Protein AF-A0A8J1U4Z1-F1 (afdb_monomer)

Sequence (101 aa):
MECRTIGAMGLGLWLYLVLGGVVFHFLEQQNESETRQITKATRFEFLKNFSCVSVEQFEFLIKTVIKAYDQGIIATNNTDSASNWDVAASIFFSATVVTTI

Radius of gyration: 22.6 Å; Cα contacts (8 Å, |Δi|>4): 18; chains: 1; bounding box: 35×39×64 Å

Secondary structure (DSSP, 8-state):
-HHHHHHHHHHHHHHHHHHHHHHHHHHHHHHHHHHHHHHHHHHHHHHHH-TTS-HHHHHHHHHHHHHHHHTT--TT-SS-PPPTTSHHHHHHHHHHHHHT-

Structure (mmCIF, N/CA/C/O backbone):
data_AF-A0A8J1U4Z1-F1
#
_entry.id   AF-A0A8J1U4Z1-F1
#
loop_
_atom_site.group_PDB
_atom_site.id
_atom_site.type_symbol
_atom_site.label_atom_id
_atom_site.label_alt_id
_atom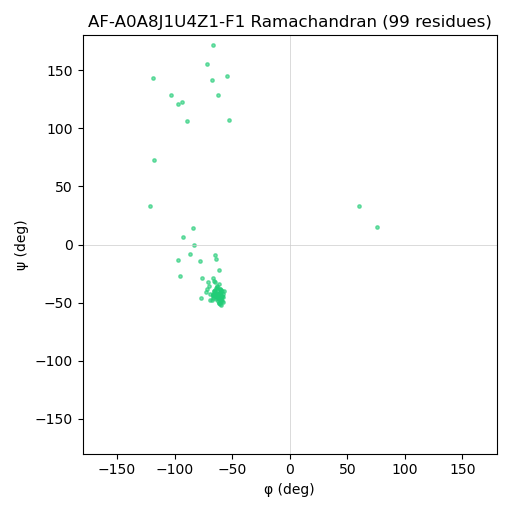_site.label_comp_id
_atom_site.label_asym_id
_atom_site.label_entity_id
_atom_site.label_seq_id
_atom_site.pdbx_PDB_ins_code
_atom_site.Cartn_x
_atom_site.Cartn_y
_atom_site.Cartn_z
_atom_site.occupancy
_atom_site.B_iso_or_equiv
_atom_site.auth_seq_id
_atom_site.auth_comp_id
_atom_site.auth_asym_id
_atom_site.auth_atom_id
_atom_site.pdbx_PDB_model_num
ATOM 1 N N . MET A 1 1 ? 11.100 4.810 -42.368 1.00 60.06 1 MET A N 1
ATOM 2 C CA . MET A 1 1 ? 11.902 3.874 -41.542 1.00 60.06 1 MET A CA 1
ATOM 3 C C . MET A 1 1 ? 11.568 3.994 -40.055 1.00 60.06 1 MET A C 1
ATOM 5 O O . MET A 1 1 ? 11.584 2.979 -39.376 1.00 60.06 1 MET A O 1
ATOM 9 N N . GLU A 1 2 ? 11.140 5.166 -39.582 1.00 76.44 2 GLU A N 1
ATOM 10 C CA . GLU A 1 2 ? 10.844 5.442 -38.164 1.00 76.44 2 GLU A CA 1
ATOM 11 C C . GLU A 1 2 ? 9.582 4.752 -37.610 1.00 76.44 2 GLU A C 1
ATOM 13 O O . GLU A 1 2 ? 9.557 4.319 -36.466 1.00 76.44 2 GLU A O 1
ATOM 18 N N . CYS A 1 3 ? 8.545 4.537 -38.429 1.00 78.12 3 CYS A N 1
ATOM 19 C CA . CYS A 1 3 ? 7.338 3.829 -37.977 1.00 78.12 3 CYS A CA 1
ATOM 20 C C . CYS A 1 3 ? 7.612 2.348 -37.627 1.00 78.12 3 CYS A C 1
ATOM 22 O O . CYS A 1 3 ? 7.022 1.797 -36.700 1.00 78.12 3 CYS A O 1
ATOM 24 N N . ARG A 1 4 ? 8.571 1.710 -38.319 1.00 88.19 4 ARG A N 1
ATOM 25 C CA . ARG A 1 4 ? 8.965 0.316 -38.049 1.00 88.19 4 ARG A CA 1
ATOM 26 C C . ARG A 1 4 ? 9.735 0.186 -36.734 1.00 88.19 4 ARG A C 1
ATOM 28 O O . ARG A 1 4 ? 9.520 -0.781 -36.011 1.00 88.19 4 ARG A O 1
ATOM 35 N N . THR A 1 5 ? 10.605 1.145 -36.414 1.00 91.56 5 THR A N 1
ATOM 36 C CA . THR A 1 5 ? 11.359 1.156 -35.152 1.00 91.56 5 THR A CA 1
ATOM 37 C C . THR A 1 5 ? 10.467 1.505 -33.965 1.00 91.56 5 THR A C 1
ATOM 39 O O . THR A 1 5 ? 10.552 0.829 -32.944 1.00 91.56 5 THR A O 1
ATOM 42 N N . ILE A 1 6 ? 9.549 2.467 -34.110 1.00 92.62 6 ILE A N 1
ATOM 43 C CA . ILE A 1 6 ? 8.557 2.798 -33.072 1.00 92.62 6 ILE A CA 1
ATOM 44 C C . ILE A 1 6 ? 7.644 1.597 -32.791 1.00 92.62 6 ILE A C 1
ATOM 46 O O . ILE A 1 6 ? 7.432 1.249 -31.632 1.00 92.62 6 ILE A O 1
ATOM 50 N N . GLY A 1 7 ? 7.158 0.914 -33.834 1.00 92.62 7 GLY A N 1
ATOM 51 C CA . GLY A 1 7 ? 6.351 -0.298 -33.669 1.00 92.62 7 GLY A CA 1
ATOM 52 C C . GLY A 1 7 ? 7.101 -1.418 -32.941 1.00 92.62 7 GLY A C 1
ATOM 53 O O . GLY A 1 7 ? 6.546 -2.054 -32.048 1.00 92.62 7 GLY A O 1
ATOM 54 N N . ALA A 1 8 ? 8.382 -1.620 -33.264 1.00 94.88 8 ALA A N 1
ATOM 55 C CA . ALA A 1 8 ? 9.223 -2.604 -32.586 1.00 94.88 8 ALA A CA 1
ATOM 56 C C . ALA A 1 8 ? 9.474 -2.250 -31.108 1.00 94.88 8 ALA A C 1
ATOM 58 O O . ALA A 1 8 ? 9.366 -3.125 -30.250 1.00 94.88 8 ALA A O 1
ATOM 59 N N . MET A 1 9 ? 9.752 -0.979 -30.794 1.00 95.62 9 MET A N 1
ATOM 60 C CA . MET A 1 9 ? 9.902 -0.505 -29.411 1.00 95.62 9 MET A CA 1
ATOM 61 C C . MET A 1 9 ? 8.604 -0.667 -28.614 1.00 95.62 9 MET A C 1
ATOM 63 O O . MET A 1 9 ? 8.639 -1.147 -27.484 1.00 95.62 9 MET A O 1
ATOM 67 N N . GLY A 1 10 ? 7.459 -0.333 -29.215 1.00 96.50 10 GLY A N 1
ATOM 68 C CA . GLY A 1 10 ? 6.148 -0.509 -28.592 1.00 96.50 10 GLY A CA 1
ATOM 69 C C . GLY A 1 10 ? 5.845 -1.973 -28.266 1.00 96.50 10 GLY A C 1
ATOM 70 O O . GLY A 1 10 ? 5.430 -2.280 -27.150 1.00 96.50 10 GLY A O 1
ATOM 71 N N . LEU A 1 11 ? 6.116 -2.891 -29.200 1.00 97.31 11 LEU A N 1
ATOM 72 C CA . LEU A 1 11 ? 5.947 -4.327 -28.964 1.00 97.31 11 LEU A CA 1
ATOM 73 C C . LEU A 1 11 ? 6.896 -4.843 -27.873 1.00 97.31 11 LEU A C 1
ATOM 75 O O . LEU A 1 11 ? 6.479 -5.620 -27.018 1.00 97.31 11 LEU A O 1
ATOM 79 N N . GLY A 1 12 ? 8.154 -4.395 -27.878 1.00 98.00 12 GLY A N 1
ATOM 80 C CA . GLY A 1 12 ? 9.132 -4.746 -26.848 1.00 98.00 12 GLY A CA 1
ATOM 81 C C . GLY A 1 12 ? 8.701 -4.293 -25.452 1.00 98.00 12 GLY A C 1
ATOM 82 O O . GLY A 1 12 ? 8.746 -5.087 -24.515 1.00 98.00 12 GLY A O 1
ATOM 83 N N . LEU A 1 13 ? 8.211 -3.056 -25.321 1.00 98.00 13 LEU A N 1
ATOM 84 C CA . LEU A 1 13 ? 7.663 -2.538 -24.065 1.00 98.00 13 LEU A CA 1
ATOM 85 C C . LEU A 1 13 ? 6.446 -3.346 -23.610 1.00 98.00 13 LEU A C 1
ATOM 87 O O . LEU A 1 13 ? 6.347 -3.701 -22.439 1.00 98.00 13 LEU A O 1
ATOM 91 N N . TRP A 1 14 ? 5.536 -3.670 -24.528 1.00 98.44 14 TRP A N 1
ATOM 92 C CA . TRP A 1 14 ? 4.362 -4.474 -24.202 1.00 98.44 14 TRP A CA 1
ATOM 93 C C . TRP A 1 14 ? 4.754 -5.861 -23.677 1.00 98.44 14 TRP A C 1
ATOM 95 O O . TRP A 1 14 ? 4.276 -6.275 -22.624 1.00 98.44 14 TRP A O 1
ATOM 105 N N . LEU A 1 15 ? 5.681 -6.546 -24.354 1.00 98.50 15 LEU A N 1
ATOM 106 C CA . LEU A 1 15 ? 6.201 -7.840 -23.903 1.00 98.50 15 LEU A CA 1
ATOM 107 C C . LEU A 1 15 ? 6.878 -7.736 -22.534 1.00 98.50 15 LEU A C 1
ATOM 109 O O . LEU A 1 15 ? 6.654 -8.588 -21.678 1.00 98.50 15 LEU A O 1
ATOM 113 N N . TYR A 1 16 ? 7.666 -6.683 -22.311 1.00 98.12 16 TYR A N 1
ATOM 114 C CA . TYR A 1 16 ? 8.302 -6.424 -21.022 1.00 98.12 16 TYR A CA 1
ATOM 115 C C . TYR A 1 16 ? 7.270 -6.257 -19.897 1.00 98.12 16 TYR A C 1
ATOM 117 O O . TYR A 1 16 ? 7.412 -6.875 -18.844 1.00 98.12 16 TYR A O 1
ATOM 125 N N . LEU A 1 17 ? 6.198 -5.491 -20.129 1.00 98.44 17 LEU A N 1
ATOM 126 C CA . LEU A 1 17 ? 5.119 -5.307 -19.154 1.00 98.44 17 LEU A CA 1
ATOM 127 C C . LEU A 1 17 ? 4.366 -6.612 -18.870 1.00 98.44 17 LEU A C 1
ATOM 129 O O . LEU A 1 17 ? 4.070 -6.898 -17.712 1.00 98.44 17 LEU A O 1
ATOM 133 N N . VAL A 1 18 ? 4.088 -7.424 -19.895 1.00 98.62 18 VAL A N 1
ATOM 134 C CA . VAL A 1 18 ? 3.432 -8.731 -19.719 1.00 98.62 18 VAL A CA 1
ATOM 135 C C . VAL A 1 18 ? 4.311 -9.673 -18.899 1.00 98.62 18 VAL A C 1
ATOM 137 O O . VAL A 1 18 ? 3.828 -10.276 -17.943 1.00 98.62 18 VAL A O 1
ATOM 140 N N . LEU A 1 19 ? 5.603 -9.772 -19.224 1.00 98.56 19 LEU A N 1
ATOM 141 C CA . LEU A 1 19 ? 6.546 -10.602 -18.472 1.00 98.56 19 LEU A CA 1
ATOM 142 C C . LEU A 1 19 ? 6.678 -10.129 -17.022 1.00 98.56 19 LEU A C 1
ATOM 144 O O . LEU A 1 19 ? 6.599 -10.949 -16.111 1.00 98.56 19 LEU A O 1
ATOM 148 N N . GLY A 1 20 ? 6.809 -8.819 -16.802 1.00 98.44 20 GLY A N 1
ATOM 149 C CA . GLY A 1 20 ? 6.821 -8.235 -15.462 1.00 98.44 20 GLY A CA 1
ATOM 150 C C . GLY A 1 20 ? 5.550 -8.566 -14.680 1.00 98.44 20 GLY A C 1
ATOM 151 O O . GLY A 1 20 ? 5.632 -9.014 -13.541 1.00 98.44 20 GLY A O 1
ATOM 152 N N . GLY A 1 21 ? 4.378 -8.436 -15.309 1.00 98.25 21 GLY A N 1
ATOM 153 C CA . GLY A 1 21 ? 3.092 -8.783 -14.702 1.00 98.25 21 GLY A CA 1
ATOM 154 C C . GLY A 1 21 ? 2.986 -10.258 -14.311 1.00 98.25 21 GLY A C 1
ATOM 155 O O . GLY A 1 21 ? 2.519 -10.565 -13.218 1.00 98.25 21 GLY A O 1
ATOM 156 N N . VAL A 1 22 ? 3.471 -11.173 -15.156 1.00 98.44 22 VAL A N 1
ATOM 157 C CA . VAL A 1 22 ? 3.511 -12.611 -14.838 1.00 98.44 22 VAL A CA 1
ATOM 158 C C . VAL A 1 22 ? 4.443 -12.887 -13.658 1.00 98.44 22 VAL A C 1
ATOM 160 O O . VAL A 1 22 ? 4.067 -13.621 -12.748 1.00 98.44 22 VAL A O 1
ATOM 163 N N . VAL A 1 23 ? 5.633 -12.282 -13.634 1.00 98.50 23 VAL A N 1
ATOM 164 C CA . VAL A 1 23 ? 6.583 -12.442 -12.522 1.00 98.50 23 VAL A CA 1
ATOM 165 C C . VAL A 1 23 ? 5.978 -11.935 -11.214 1.00 98.50 23 VAL A C 1
ATOM 167 O O . VAL A 1 23 ? 5.959 -12.675 -10.234 1.00 98.50 23 VAL A O 1
ATOM 170 N N . PHE A 1 24 ? 5.424 -10.720 -11.197 1.00 98.25 24 PHE A N 1
ATOM 171 C CA . PHE A 1 24 ? 4.780 -10.178 -9.998 1.00 98.25 24 PHE A CA 1
ATOM 172 C C . PHE A 1 24 ? 3.567 -10.994 -9.565 1.00 98.25 24 PHE A C 1
ATOM 174 O O . PHE A 1 24 ? 3.369 -11.177 -8.371 1.00 98.25 24 PHE A O 1
ATOM 181 N N . HIS A 1 25 ? 2.789 -11.542 -10.498 1.00 97.44 25 HIS A N 1
ATOM 182 C CA . HIS A 1 25 ? 1.684 -12.431 -10.156 1.00 97.44 25 HIS A CA 1
ATOM 183 C C . HIS A 1 25 ? 2.167 -13.653 -9.367 1.00 97.44 25 HIS A C 1
ATOM 185 O O . HIS A 1 25 ? 1.627 -13.939 -8.303 1.00 97.44 25 HIS A O 1
ATOM 191 N N . PHE A 1 26 ? 3.216 -14.333 -9.834 1.00 97.19 26 PHE A N 1
ATOM 192 C CA . PHE A 1 26 ? 3.765 -15.486 -9.117 1.00 97.19 26 PHE A CA 1
ATOM 193 C C . PHE A 1 26 ? 4.372 -15.126 -7.757 1.00 97.19 26 PHE A C 1
ATOM 195 O O . PHE A 1 26 ? 4.323 -15.948 -6.844 1.00 97.19 26 PHE A O 1
ATOM 202 N N . LEU A 1 27 ? 4.938 -13.924 -7.617 1.00 97.38 27 LEU A N 1
ATOM 203 C CA . LEU A 1 27 ? 5.527 -13.466 -6.358 1.00 97.38 27 LEU A CA 1
ATOM 204 C C . LEU A 1 27 ? 4.463 -13.029 -5.340 1.00 97.38 27 LEU A C 1
ATOM 206 O O . LEU A 1 27 ? 4.521 -13.431 -4.181 1.00 97.38 27 LEU A O 1
ATOM 210 N N . GLU A 1 28 ? 3.477 -12.242 -5.766 1.00 98.19 28 GLU A N 1
ATOM 211 C CA . GLU A 1 28 ? 2.558 -11.546 -4.858 1.00 98.19 28 GLU A CA 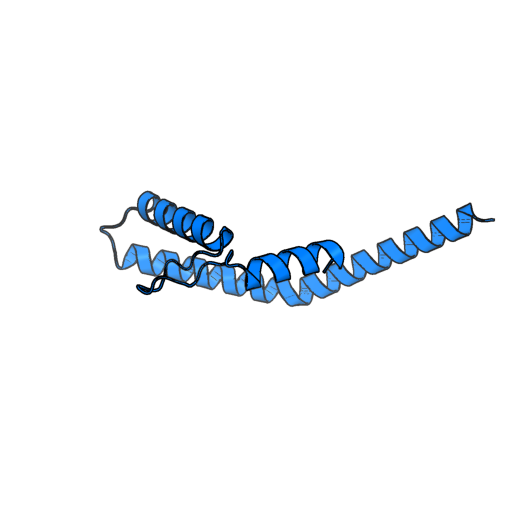1
ATOM 212 C C . GLU A 1 28 ? 1.247 -12.301 -4.607 1.00 98.19 28 GLU A C 1
ATOM 214 O O . GLU A 1 28 ? 0.662 -12.168 -3.532 1.00 98.19 28 GLU A O 1
ATOM 219 N N . GLN A 1 29 ? 0.778 -13.141 -5.541 1.00 97.56 29 GLN A N 1
ATOM 220 C CA . GLN A 1 29 ? -0.530 -13.803 -5.412 1.00 97.56 29 GLN A CA 1
ATOM 221 C C . GLN A 1 29 ? -0.621 -14.695 -4.165 1.00 97.56 29 GLN A C 1
ATOM 223 O O . GLN A 1 29 ? -1.666 -14.751 -3.509 1.00 97.56 29 GLN A O 1
ATOM 228 N N . GLN A 1 30 ? 0.460 -15.401 -3.824 1.00 95.69 30 GLN A N 1
ATOM 229 C CA . GLN A 1 30 ? 0.475 -16.274 -2.650 1.00 95.69 30 GLN A CA 1
ATOM 230 C C . GLN A 1 30 ? 0.355 -15.462 -1.353 1.00 95.69 30 GLN A C 1
ATOM 232 O O . GLN A 1 30 ? -0.463 -15.795 -0.493 1.00 95.69 30 GLN A O 1
ATOM 237 N N . ASN A 1 31 ? 1.120 -14.373 -1.246 1.00 96.56 31 ASN A N 1
ATOM 238 C CA . ASN A 1 31 ? 1.101 -13.472 -0.097 1.00 96.56 31 ASN A CA 1
ATOM 239 C C . ASN A 1 31 ? -0.257 -12.756 0.050 1.00 96.56 31 ASN A C 1
ATOM 241 O O . ASN A 1 31 ? -0.791 -12.639 1.157 1.00 96.56 31 ASN A O 1
ATOM 245 N N . GLU A 1 32 ? -0.870 -12.346 -1.066 1.00 97.75 32 GLU A N 1
ATOM 246 C CA . GLU A 1 32 ? -2.227 -11.786 -1.085 1.00 97.75 32 GLU A CA 1
ATOM 247 C C . GLU A 1 32 ? -3.248 -12.798 -0.544 1.00 97.75 32 GLU A C 1
ATOM 249 O O . GLU A 1 32 ? -4.070 -12.471 0.319 1.00 97.75 32 GLU A O 1
ATOM 254 N N . SER A 1 33 ? -3.190 -14.046 -1.021 1.00 97.00 33 SER A N 1
ATOM 255 C CA . SER A 1 33 ? -4.102 -15.112 -0.597 1.00 97.00 33 SER A CA 1
ATOM 256 C C . SER A 1 33 ? -3.977 -15.409 0.898 1.00 97.00 33 SER A C 1
ATOM 258 O O . SER A 1 33 ? -4.996 -15.506 1.588 1.00 97.00 33 SER A O 1
ATOM 260 N N . GLU A 1 34 ? -2.754 -15.513 1.418 1.00 97.50 34 GLU A N 1
ATOM 261 C CA . GLU A 1 34 ? -2.498 -15.733 2.844 1.00 97.50 34 GLU A CA 1
ATOM 262 C C . GLU A 1 34 ? -3.038 -14.578 3.695 1.00 97.50 34 GLU A C 1
ATOM 264 O O . GLU A 1 34 ? -3.850 -14.795 4.600 1.00 97.50 34 GLU A O 1
ATOM 269 N N . THR A 1 35 ? -2.697 -13.338 3.340 1.00 97.50 35 THR A N 1
ATOM 270 C CA . THR A 1 35 ? -3.185 -12.133 4.029 1.00 97.50 35 THR A CA 1
ATOM 271 C C . THR A 1 35 ? -4.714 -12.080 4.036 1.00 97.50 35 THR A C 1
ATOM 273 O O . THR A 1 35 ? -5.343 -11.765 5.054 1.00 97.50 35 THR A O 1
ATOM 276 N N . ARG A 1 36 ? -5.351 -12.457 2.922 1.00 97.12 36 ARG A N 1
ATOM 277 C CA . ARG A 1 36 ? -6.811 -12.522 2.798 1.00 97.12 36 ARG A CA 1
ATOM 278 C C . ARG A 1 36 ? -7.426 -13.591 3.696 1.00 97.12 36 ARG A C 1
ATOM 280 O O . ARG A 1 36 ? -8.500 -13.360 4.256 1.00 97.12 36 ARG A O 1
ATOM 287 N N . GLN A 1 37 ? -6.792 -14.754 3.821 1.00 97.88 37 GLN A N 1
ATOM 288 C CA . GLN A 1 37 ? -7.253 -15.828 4.703 1.00 97.88 37 GLN A CA 1
ATOM 289 C C . GLN A 1 37 ? -7.127 -15.431 6.173 1.00 97.88 37 GLN A C 1
ATOM 291 O O . GLN A 1 37 ? -8.116 -15.534 6.900 1.00 97.88 37 GLN A O 1
ATOM 296 N N . ILE A 1 38 ? -5.974 -14.894 6.578 1.00 97.88 38 ILE A N 1
ATOM 297 C CA . ILE A 1 38 ? -5.735 -14.400 7.940 1.00 97.88 38 ILE A CA 1
ATOM 298 C C . ILE A 1 38 ? -6.760 -13.321 8.291 1.00 97.88 38 ILE A C 1
ATOM 300 O O . ILE A 1 38 ? -7.452 -13.436 9.296 1.00 97.88 38 ILE A O 1
ATOM 304 N N . THR A 1 39 ? -6.959 -12.326 7.423 1.00 96.12 39 THR A N 1
ATOM 305 C CA . THR A 1 39 ? -7.932 -11.244 7.665 1.00 96.12 39 THR A CA 1
ATOM 306 C C . THR A 1 39 ? -9.354 -11.778 7.874 1.00 96.12 39 THR A C 1
ATOM 308 O O . THR A 1 39 ? -10.069 -11.329 8.774 1.00 96.12 39 THR A O 1
ATOM 311 N N . LYS A 1 40 ? -9.780 -12.763 7.069 1.00 96.06 40 LYS A N 1
ATOM 312 C CA . LYS A 1 40 ? -11.095 -13.408 7.227 1.00 96.06 40 LYS A CA 1
ATOM 313 C C . LYS A 1 40 ? -11.195 -14.185 8.537 1.00 96.06 40 LYS A C 1
ATOM 315 O O . LYS A 1 40 ? -12.221 -14.079 9.208 1.00 96.06 40 LYS A O 1
ATOM 320 N N . ALA A 1 41 ? -10.157 -14.942 8.888 1.00 97.38 41 ALA A N 1
ATOM 321 C CA . ALA A 1 41 ? -10.101 -15.708 10.126 1.00 97.38 41 ALA A CA 1
ATOM 322 C C . ALA A 1 41 ? -10.170 -14.783 11.349 1.00 97.38 41 ALA A C 1
ATOM 324 O O . ALA A 1 41 ? -11.045 -14.970 12.190 1.00 97.38 41 ALA A O 1
ATOM 325 N N . THR A 1 42 ? -9.360 -13.722 11.385 1.00 96.38 42 THR A N 1
ATOM 326 C CA . THR A 1 42 ? -9.355 -12.724 12.465 1.00 96.38 42 THR A CA 1
ATOM 327 C C . THR A 1 42 ? -10.710 -12.039 12.613 1.00 96.38 42 THR A C 1
ATOM 329 O O . THR A 1 42 ? -11.222 -11.911 13.724 1.00 96.38 42 THR A O 1
ATOM 332 N N . ARG A 1 43 ? -11.343 -11.634 11.502 1.00 94.94 43 ARG A N 1
ATOM 333 C CA . ARG A 1 43 ? -12.697 -11.055 11.533 1.00 94.94 43 ARG A CA 1
ATOM 334 C C . ARG A 1 43 ? -13.711 -12.031 12.126 1.00 94.94 43 ARG A C 1
ATOM 336 O O . ARG A 1 43 ? -14.534 -11.635 12.949 1.00 94.94 43 ARG A O 1
ATOM 343 N N . PHE A 1 44 ? -13.683 -13.283 11.676 1.00 94.88 44 PHE A N 1
ATOM 344 C CA . PHE A 1 44 ? -14.605 -14.309 12.152 1.00 94.88 44 PHE A CA 1
ATOM 345 C C . PHE A 1 44 ? -14.410 -14.589 13.644 1.00 94.88 44 PHE A C 1
ATOM 347 O O . PHE A 1 44 ? -15.382 -14.618 14.395 1.00 94.88 44 PHE A O 1
ATOM 354 N N . GLU A 1 45 ? -13.164 -14.747 14.082 1.00 96.75 45 GLU A N 1
ATOM 355 C CA . GLU A 1 45 ? -12.824 -14.993 15.481 1.00 96.75 45 GLU A CA 1
ATOM 356 C C . GLU A 1 45 ? -13.240 -13.825 16.383 1.00 96.75 45 GLU A C 1
ATOM 358 O O . GLU A 1 45 ? -13.848 -14.048 17.429 1.00 96.75 45 GLU A O 1
ATOM 363 N N . PHE A 1 46 ? -13.016 -12.581 15.948 1.00 96.56 46 PHE A N 1
ATOM 364 C CA . PHE A 1 46 ? -13.454 -11.392 16.678 1.00 96.56 46 PHE A CA 1
ATOM 365 C C . PHE A 1 46 ? -14.976 -11.362 16.868 1.00 96.56 46 PHE A C 1
ATOM 367 O O . PHE A 1 46 ? -15.455 -11.251 17.995 1.00 96.56 46 PHE A O 1
ATOM 374 N N . LEU A 1 47 ? -15.751 -11.520 15.790 1.00 95.38 47 LEU A N 1
ATOM 375 C CA . LEU A 1 47 ? -17.219 -11.496 15.861 1.00 95.38 47 LEU A CA 1
ATOM 376 C C . LEU A 1 47 ? -17.790 -12.687 16.645 1.00 95.38 47 LEU A C 1
ATOM 378 O O . LEU A 1 47 ? -18.840 -12.566 17.272 1.00 95.38 47 LEU A O 1
ATOM 382 N N . LYS A 1 48 ? -17.095 -13.831 16.645 1.00 95.12 48 LYS A N 1
ATOM 383 C CA . LYS A 1 48 ? -17.460 -14.991 17.465 1.00 95.12 48 LYS A CA 1
ATOM 384 C C . LYS A 1 48 ? -17.231 -14.729 18.957 1.00 95.12 48 LYS A C 1
ATOM 386 O O . LYS A 1 48 ? -18.070 -15.115 19.767 1.00 95.12 48 LYS A O 1
ATOM 391 N N . ASN A 1 49 ? -16.114 -14.097 19.316 1.00 96.94 49 ASN A N 1
ATOM 392 C CA . ASN A 1 49 ? -15.762 -13.803 20.708 1.00 96.94 49 ASN A CA 1
ATOM 393 C C . ASN A 1 49 ? -16.566 -12.623 21.282 1.00 96.94 49 ASN A C 1
ATOM 395 O O . ASN A 1 49 ? -16.841 -12.598 22.480 1.00 96.94 49 ASN A O 1
ATOM 399 N N . PHE A 1 50 ? -16.984 -11.677 20.436 1.00 94.88 50 PHE A N 1
ATOM 400 C CA . PHE A 1 50 ? -17.734 -10.480 20.823 1.00 94.88 50 PHE A CA 1
ATOM 401 C C . PHE A 1 50 ? -19.118 -10.441 20.166 1.00 94.88 50 PHE A C 1
ATOM 403 O O . PHE A 1 50 ? -19.392 -9.619 19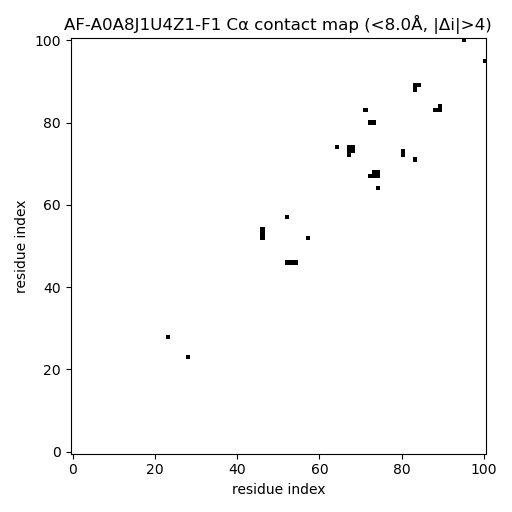.295 1.00 94.88 50 PHE A O 1
ATOM 410 N N . SER A 1 51 ? -20.027 -11.300 20.634 1.00 91.00 51 SER A N 1
ATOM 411 C CA . SER A 1 51 ? -21.405 -11.390 20.118 1.00 91.00 51 SER A CA 1
ATOM 412 C C . SER A 1 51 ? -22.255 -10.127 20.329 1.00 91.00 51 SER A C 1
ATOM 414 O O . SER A 1 51 ? -23.323 -9.999 19.736 1.00 91.00 51 SER A O 1
ATOM 416 N N . CYS A 1 52 ? -21.794 -9.188 21.161 1.00 95.12 52 CYS A N 1
ATOM 417 C CA . CYS A 1 52 ? -22.428 -7.888 21.372 1.00 95.12 52 CYS A CA 1
ATOM 418 C C . CYS A 1 52 ? -22.160 -6.874 20.247 1.00 95.12 52 CYS A C 1
ATOM 420 O O . CYS A 1 52 ? -22.834 -5.847 20.198 1.00 95.12 52 CYS A O 1
ATOM 422 N N . VAL A 1 53 ? -21.192 -7.138 19.365 1.00 95.31 53 VAL A N 1
ATOM 423 C CA . VAL A 1 53 ? -20.845 -6.256 18.247 1.00 95.31 53 VAL A CA 1
ATOM 424 C C . VAL A 1 53 ? -21.536 -6.760 16.988 1.00 95.31 53 VAL A C 1
ATOM 426 O O . VAL A 1 53 ? -21.314 -7.893 16.558 1.00 95.31 53 VAL A O 1
ATOM 429 N N . SER A 1 54 ? -22.368 -5.918 16.372 1.00 94.44 54 SER A N 1
ATOM 430 C CA . SER A 1 54 ? -23.007 -6.275 15.104 1.00 94.44 54 SER A CA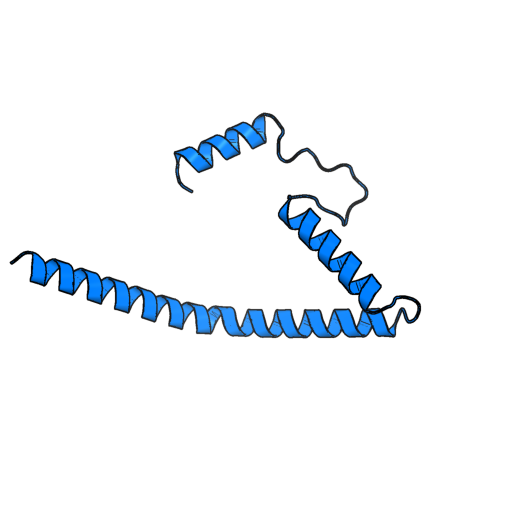 1
ATOM 431 C C . SER A 1 54 ? -21.996 -6.256 13.953 1.00 94.44 54 SER A C 1
ATOM 433 O O . SER A 1 54 ? -20.982 -5.550 13.988 1.00 94.44 54 SER A O 1
ATOM 435 N N . VAL A 1 55 ? -22.282 -7.013 12.893 1.00 93.25 55 VAL A N 1
ATOM 436 C CA . VAL A 1 55 ? -21.419 -7.063 11.704 1.00 93.25 55 VAL A CA 1
ATOM 437 C C . VAL A 1 55 ? -21.287 -5.673 11.071 1.00 93.25 55 VAL A C 1
ATOM 439 O O . VAL A 1 55 ? -20.198 -5.276 10.660 1.00 93.25 55 VAL A O 1
ATOM 442 N N . GLU A 1 56 ? -22.375 -4.909 11.051 1.00 95.38 56 GLU A N 1
ATOM 443 C CA . GLU A 1 56 ? -22.444 -3.553 10.507 1.00 95.38 56 GLU A CA 1
ATOM 444 C C . GLU A 1 56 ? -21.610 -2.573 11.336 1.00 95.38 56 GLU A C 1
ATOM 446 O O . GLU A 1 56 ? -20.883 -1.754 10.772 1.00 95.38 56 GLU A O 1
ATOM 451 N N . GLN A 1 57 ? -21.671 -2.673 12.669 1.00 95.00 57 GLN A N 1
ATOM 452 C CA . GLN A 1 57 ? -20.870 -1.847 13.577 1.00 95.00 57 GLN A CA 1
ATOM 453 C C . GLN A 1 57 ? -19.375 -2.123 13.410 1.00 95.00 57 GLN A C 1
ATOM 455 O O . GLN A 1 57 ? -18.577 -1.187 13.330 1.00 95.00 57 GLN A O 1
ATOM 460 N N . PHE A 1 58 ? -18.998 -3.399 13.307 1.00 95.38 58 PHE A N 1
ATOM 461 C CA . PHE A 1 58 ? -17.618 -3.792 13.045 1.00 95.38 58 PHE A CA 1
ATOM 462 C C . PHE A 1 58 ? -17.124 -3.237 11.704 1.00 95.38 58 PHE A C 1
ATOM 464 O O . PHE A 1 58 ? -16.068 -2.611 11.643 1.00 95.38 58 PHE A O 1
ATOM 471 N N . GLU A 1 59 ? -17.890 -3.405 10.624 1.00 95.19 59 GLU A N 1
ATOM 472 C CA . GLU A 1 59 ? -17.503 -2.874 9.314 1.00 95.19 59 GLU A CA 1
ATOM 473 C C . GLU A 1 59 ? -17.406 -1.351 9.289 1.00 95.19 59 GLU A C 1
ATOM 475 O O . GLU A 1 59 ? -16.509 -0.805 8.644 1.00 95.19 59 GLU A O 1
ATOM 480 N N . PHE A 1 60 ? -18.312 -0.662 9.981 1.00 96.56 60 PHE A N 1
ATOM 481 C CA . PHE A 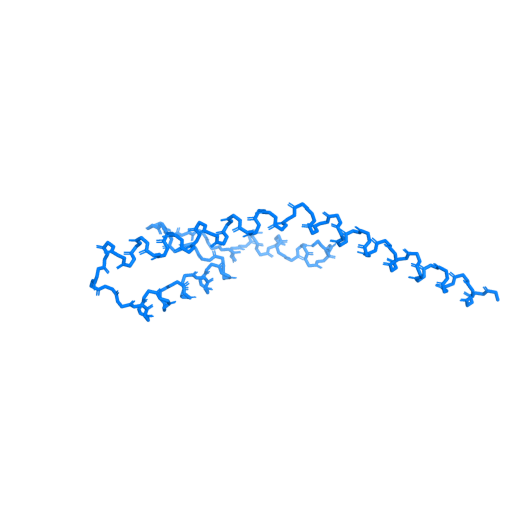1 60 ? -18.265 0.786 10.119 1.00 96.56 60 PHE A CA 1
ATOM 482 C C . PHE A 1 60 ? -16.976 1.241 10.817 1.00 96.56 60 PHE A C 1
ATOM 484 O O . PHE A 1 60 ? -16.301 2.152 10.327 1.00 96.56 60 PHE A O 1
ATOM 491 N N . LEU A 1 61 ? -16.594 0.575 11.912 1.00 94.94 61 LEU A N 1
ATOM 492 C CA . LEU A 1 61 ? -15.345 0.853 12.619 1.00 94.94 61 LEU A CA 1
ATOM 493 C C . LEU A 1 61 ? -14.131 0.635 11.709 1.00 94.94 61 LEU A C 1
ATOM 495 O O . LEU A 1 61 ? -13.316 1.542 11.563 1.00 94.94 61 LEU A O 1
ATOM 499 N N . ILE A 1 62 ? -14.038 -0.521 11.043 1.00 95.56 62 ILE A N 1
ATOM 500 C CA . ILE A 1 62 ? -12.911 -0.839 10.153 1.00 95.56 62 ILE A CA 1
ATOM 501 C C . ILE A 1 62 ? -12.801 0.172 9.007 1.00 95.56 62 ILE A C 1
ATOM 503 O O . ILE A 1 62 ? -11.711 0.673 8.744 1.00 95.56 62 ILE A O 1
ATOM 507 N N . LYS A 1 63 ? -13.913 0.542 8.359 1.00 96.00 63 LYS A N 1
ATOM 508 C CA . LYS A 1 63 ? -13.914 1.576 7.306 1.00 96.00 63 LYS A CA 1
ATOM 509 C C . LYS A 1 63 ? -13.447 2.934 7.8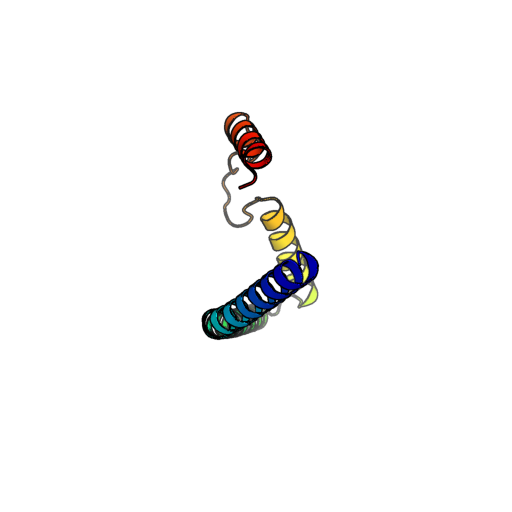27 1.00 96.00 63 LYS A C 1
ATOM 511 O O . LYS A 1 63 ? -12.736 3.643 7.122 1.00 96.00 63 LYS A O 1
ATOM 516 N N . THR A 1 64 ? -13.829 3.294 9.051 1.00 95.19 64 THR A N 1
ATOM 517 C CA . THR A 1 64 ? -13.398 4.548 9.686 1.00 95.19 64 THR A CA 1
ATOM 518 C C . THR A 1 64 ? -11.897 4.534 9.969 1.00 95.19 64 THR A C 1
ATOM 520 O O . THR A 1 64 ? -11.215 5.509 9.664 1.00 95.19 64 THR A O 1
ATOM 523 N N . VAL A 1 6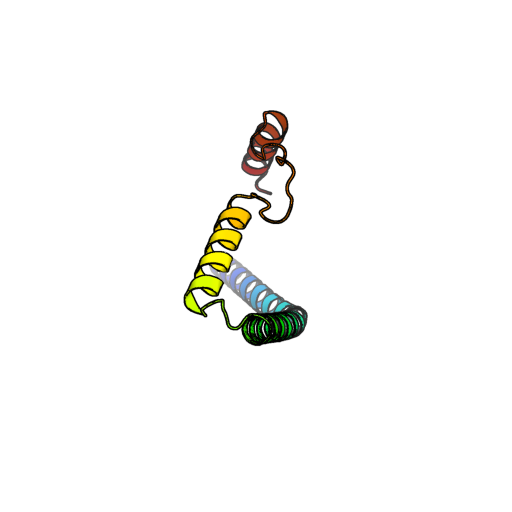5 ? -11.369 3.420 10.483 1.00 94.38 65 VAL A N 1
ATOM 524 C CA . VAL A 1 65 ? -9.931 3.243 10.733 1.00 94.38 65 VAL A CA 1
ATOM 525 C C . VAL A 1 65 ? -9.132 3.282 9.430 1.00 94.38 65 VAL A C 1
ATOM 527 O O . VAL A 1 65 ? -8.133 3.988 9.375 1.00 94.38 65 VAL A O 1
ATOM 530 N N . ILE A 1 66 ? -9.586 2.599 8.372 1.00 95.31 66 ILE A N 1
ATOM 531 C CA . ILE A 1 66 ? -8.941 2.646 7.047 1.00 95.31 66 ILE A CA 1
ATOM 532 C C . ILE A 1 66 ? -8.935 4.079 6.510 1.00 95.31 66 ILE A C 1
ATOM 534 O O . ILE A 1 66 ? -7.890 4.573 6.112 1.00 95.31 66 ILE A O 1
ATOM 538 N N . LYS A 1 67 ? -10.067 4.791 6.583 1.00 94.81 67 LYS A N 1
ATOM 539 C CA . LYS A 1 67 ? -10.147 6.192 6.145 1.00 94.81 67 LYS A CA 1
ATOM 540 C C . LYS A 1 67 ? -9.172 7.099 6.902 1.00 94.81 67 LYS A C 1
ATOM 542 O O . LYS A 1 67 ? -8.592 7.997 6.302 1.00 94.81 67 LYS A O 1
ATOM 547 N N . ALA A 1 68 ? -9.019 6.899 8.209 1.00 91.75 68 ALA A N 1
ATOM 548 C CA . ALA A 1 68 ? -8.051 7.641 9.012 1.00 91.75 68 ALA A CA 1
ATOM 549 C C . ALA A 1 68 ? -6.609 7.284 8.610 1.00 91.75 68 ALA A C 1
ATOM 551 O O . ALA A 1 68 ? -5.786 8.177 8.413 1.00 91.75 68 ALA A O 1
ATOM 552 N N . TYR A 1 69 ? -6.323 5.996 8.414 1.00 91.25 69 TYR A N 1
ATOM 553 C CA . TYR A 1 69 ? -5.017 5.508 7.976 1.00 91.25 69 TYR A CA 1
ATOM 554 C C . TYR A 1 69 ? -4.618 6.049 6.595 1.00 91.25 69 TYR A C 1
ATOM 556 O O . TYR A 1 69 ? -3.488 6.499 6.431 1.00 91.25 69 TYR A O 1
ATOM 564 N N . ASP A 1 70 ? -5.552 6.112 5.642 1.00 92.25 70 ASP A N 1
ATOM 565 C CA . ASP A 1 70 ? -5.343 6.717 4.315 1.00 92.25 70 ASP A CA 1
ATOM 566 C C . ASP A 1 70 ? -4.998 8.217 4.401 1.00 92.25 70 ASP A C 1
ATOM 568 O O . ASP A 1 70 ? -4.401 8.782 3.488 1.00 92.25 70 ASP A O 1
ATOM 572 N N . GLN A 1 71 ? -5.351 8.876 5.510 1.00 89.44 71 GLN A N 1
ATOM 573 C CA . GLN A 1 71 ? -4.969 10.259 5.824 1.00 89.44 71 GLN A CA 1
ATOM 574 C C . GLN A 1 71 ? -3.676 10.353 6.656 1.00 89.44 71 GLN A C 1
ATOM 576 O O . GLN A 1 71 ? -3.300 11.438 7.103 1.00 89.44 71 GLN A O 1
ATOM 581 N N . GLY A 1 72 ? -2.992 9.229 6.882 1.00 88.62 72 GLY A N 1
ATOM 582 C CA . GLY A 1 72 ? -1.786 9.129 7.702 1.00 88.62 72 GLY A CA 1
ATOM 583 C C . GLY A 1 72 ? -2.048 9.171 9.212 1.00 88.62 72 GLY A C 1
ATOM 584 O O . GLY A 1 72 ? -1.116 9.402 9.980 1.00 88.62 72 GLY A O 1
ATOM 585 N N . ILE A 1 73 ? -3.294 8.984 9.661 1.00 88.31 73 ILE A N 1
ATOM 586 C CA . ILE A 1 73 ? -3.669 9.026 11.082 1.00 88.31 73 ILE A CA 1
ATOM 587 C C . ILE A 1 73 ? -3.630 7.610 11.670 1.00 88.31 73 ILE A C 1
ATOM 589 O O . ILE A 1 73 ? -4.337 6.708 11.220 1.00 88.31 73 ILE A O 1
ATOM 593 N N . ILE A 1 74 ? -2.833 7.419 12.724 1.00 86.06 74 ILE A N 1
ATOM 594 C CA . ILE A 1 74 ? -2.686 6.134 13.418 1.00 86.06 74 ILE A CA 1
ATOM 595 C C . ILE A 1 74 ? -3.734 6.031 14.534 1.00 86.06 74 ILE A C 1
ATOM 597 O O . ILE A 1 74 ? -3.606 6.657 15.580 1.00 86.06 74 ILE A O 1
ATOM 601 N N . ALA A 1 75 ? -4.765 5.209 14.325 1.00 82.19 75 ALA A N 1
ATOM 602 C CA . ALA A 1 75 ? -5.882 5.049 15.266 1.00 82.19 75 ALA A CA 1
ATOM 603 C C . ALA A 1 75 ? -5.615 4.070 16.433 1.00 82.19 75 ALA A C 1
ATOM 605 O O . ALA A 1 75 ? -6.504 3.825 17.244 1.00 82.19 75 ALA A O 1
ATOM 606 N N . THR A 1 76 ? -4.428 3.459 16.501 1.00 80.81 76 THR A N 1
ATOM 607 C CA . THR A 1 76 ? -4.111 2.372 17.447 1.00 80.81 76 THR A CA 1
ATOM 608 C C . THR A 1 76 ? -3.386 2.816 18.715 1.00 80.81 76 THR A C 1
ATOM 610 O O . THR A 1 76 ? -3.300 2.019 19.648 1.00 80.81 76 THR A O 1
ATOM 613 N N . ASN A 1 77 ? -2.863 4.045 18.780 1.00 70.25 77 ASN A N 1
ATOM 614 C CA . ASN A 1 77 ? -2.105 4.523 19.936 1.00 70.25 77 ASN A CA 1
ATOM 615 C C . ASN A 1 77 ? -2.777 5.734 20.596 1.00 70.25 77 ASN A C 1
ATOM 617 O O . ASN A 1 77 ? -3.305 6.604 19.913 1.00 70.25 77 ASN A O 1
ATOM 621 N N . ASN A 1 78 ? -2.704 5.811 21.926 1.00 61.34 78 ASN A N 1
ATOM 622 C CA . ASN A 1 78 ? -3.276 6.905 22.728 1.00 61.34 78 ASN A CA 1
ATOM 623 C C . ASN A 1 78 ? -2.356 8.138 22.821 1.00 61.34 78 ASN A C 1
ATOM 625 O O . ASN A 1 78 ? -2.538 8.987 23.690 1.00 61.34 78 ASN A O 1
ATOM 629 N N . THR A 1 79 ? -1.328 8.219 21.982 1.00 63.97 79 THR A N 1
ATOM 630 C CA . THR A 1 79 ? -0.402 9.352 21.936 1.00 63.97 79 THR A CA 1
ATOM 631 C C . THR A 1 79 ? -0.740 10.224 20.740 1.00 63.97 79 THR A C 1
ATOM 633 O O . THR A 1 79 ? -0.791 9.705 19.622 1.00 63.97 79 THR A O 1
ATOM 636 N N . ASP A 1 80 ? -0.905 11.529 20.963 1.00 65.44 80 ASP A N 1
ATOM 637 C CA . ASP A 1 80 ? -1.002 12.515 19.887 1.00 65.44 80 ASP A CA 1
ATOM 638 C C . ASP A 1 80 ? 0.206 12.345 18.958 1.00 65.44 80 ASP A C 1
ATOM 640 O O . ASP A 1 80 ? 1.351 12.619 19.325 1.00 65.44 80 ASP A O 1
ATOM 644 N N . SER A 1 81 ? -0.039 11.791 17.771 1.00 68.12 81 SER A N 1
ATOM 645 C CA . SER A 1 81 ? 1.009 11.605 16.772 1.00 68.12 81 SER A CA 1
ATOM 646 C C . SER A 1 81 ? 1.449 12.981 16.274 1.00 68.12 81 SER A C 1
ATOM 648 O O . SER A 1 81 ? 0.619 13.878 16.115 1.00 68.12 81 SER A O 1
ATOM 650 N N . ALA A 1 82 ? 2.750 13.161 16.029 1.00 78.06 82 ALA A N 1
ATOM 651 C CA . ALA A 1 82 ? 3.242 14.376 15.389 1.00 78.06 82 ALA A CA 1
ATOM 652 C C . ALA A 1 82 ? 2.502 14.606 14.057 1.00 78.06 82 ALA A C 1
ATOM 654 O O . ALA A 1 82 ? 2.141 13.652 13.366 1.00 78.06 82 ALA A O 1
ATOM 655 N N . SER A 1 83 ? 2.250 15.869 13.709 1.00 85.94 83 SER A N 1
ATOM 656 C CA . SER A 1 83 ? 1.553 16.204 12.465 1.00 85.94 83 SER A CA 1
ATOM 657 C C . SER A 1 83 ? 2.362 15.736 11.255 1.00 85.94 83 SER A C 1
ATOM 659 O O . SER A 1 83 ? 3.517 16.125 11.111 1.00 85.94 83 SER A O 1
ATOM 661 N N . ASN A 1 84 ? 1.729 14.999 10.336 1.00 89.50 84 ASN A N 1
ATOM 662 C CA . ASN A 1 84 ? 2.313 14.671 9.025 1.00 89.50 84 ASN A CA 1
ATOM 663 C C . ASN A 1 84 ? 2.539 15.913 8.137 1.00 89.50 84 ASN A C 1
ATOM 665 O O . ASN A 1 84 ? 3.153 15.815 7.080 1.00 89.50 84 ASN A O 1
ATOM 669 N N . TRP A 1 85 ? 2.021 17.072 8.553 1.00 93.69 85 TRP A N 1
ATOM 670 C CA . TRP A 1 85 ? 2.098 18.349 7.845 1.00 93.69 85 TRP A CA 1
ATOM 671 C C . TRP A 1 85 ? 2.780 19.428 8.691 1.00 93.69 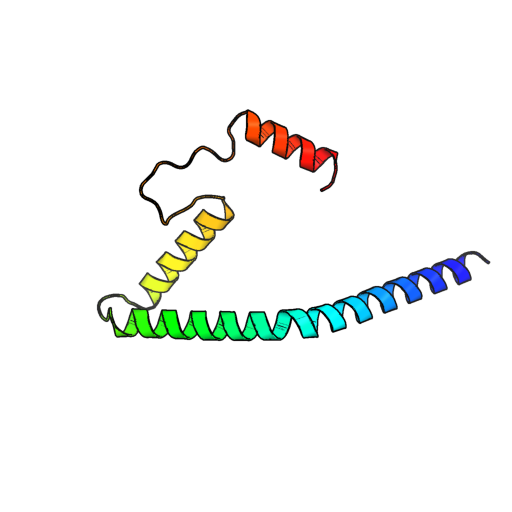85 TRP A C 1
ATOM 673 O O . TRP A 1 85 ? 2.414 20.602 8.637 1.00 93.69 85 TRP A O 1
ATOM 683 N N . ASP A 1 86 ? 3.754 19.053 9.519 1.00 94.19 86 ASP A N 1
ATOM 684 C CA . ASP A 1 86 ? 4.662 20.037 10.103 1.00 94.19 86 ASP A CA 1
ATOM 685 C C . ASP A 1 86 ? 5.553 20.668 9.011 1.00 94.19 86 ASP A C 1
ATOM 687 O O . ASP A 1 86 ? 5.545 20.257 7.846 1.00 94.19 86 ASP A O 1
ATOM 691 N N . VAL A 1 87 ? 6.317 21.705 9.364 1.00 95.81 87 VAL A N 1
ATOM 692 C CA . VAL A 1 87 ? 7.128 22.445 8.382 1.00 95.81 87 VAL A CA 1
ATOM 693 C C . VAL A 1 87 ? 8.155 21.532 7.705 1.00 95.81 87 VAL A C 1
ATOM 695 O O . VAL A 1 87 ? 8.332 21.627 6.490 1.00 95.81 87 VAL A O 1
ATOM 698 N N . ALA A 1 88 ? 8.805 20.631 8.449 1.00 95.69 88 ALA A N 1
ATOM 699 C CA . ALA A 1 88 ? 9.825 19.754 7.883 1.00 95.69 88 ALA A CA 1
ATOM 700 C C . ALA A 1 88 ? 9.215 18.709 6.936 1.00 95.69 88 ALA A C 1
ATOM 702 O O . ALA A 1 88 ? 9.691 18.572 5.805 1.00 95.69 88 ALA A O 1
ATOM 703 N N . ALA A 1 89 ? 8.135 18.028 7.342 1.00 94.56 89 ALA A N 1
ATOM 704 C CA . ALA A 1 89 ? 7.444 17.070 6.478 1.00 94.56 89 ALA A CA 1
ATOM 705 C C . ALA A 1 89 ? 6.829 17.740 5.240 1.00 94.56 89 ALA A C 1
ATOM 707 O O . ALA A 1 89 ? 6.906 17.192 4.141 1.00 94.56 89 ALA A O 1
ATOM 708 N N . SER A 1 90 ? 6.296 18.957 5.377 1.00 97.12 90 SER A N 1
ATOM 709 C CA . SER A 1 90 ? 5.724 19.705 4.248 1.00 97.12 90 SER A CA 1
ATOM 710 C C . SER A 1 90 ? 6.783 20.094 3.210 1.00 97.12 90 SER A C 1
ATOM 712 O O . SER A 1 90 ? 6.538 19.991 2.006 1.00 97.12 90 SER A O 1
ATOM 714 N N . ILE A 1 91 ? 7.983 20.497 3.649 1.00 97.69 91 ILE A N 1
ATOM 715 C CA . ILE A 1 91 ? 9.120 20.742 2.745 1.00 97.69 91 ILE A CA 1
ATOM 716 C C . ILE A 1 91 ? 9.521 19.441 2.040 1.00 97.69 91 ILE A C 1
ATOM 718 O O . ILE A 1 91 ? 9.688 19.443 0.820 1.00 97.69 91 ILE A O 1
ATOM 722 N N . PHE A 1 92 ? 9.623 18.327 2.770 1.00 97.19 92 PHE A N 1
ATOM 723 C CA . PHE A 1 92 ? 9.931 17.023 2.176 1.00 97.19 92 PHE A CA 1
ATOM 724 C C . PHE A 1 92 ? 8.897 16.609 1.118 1.00 97.19 92 PHE A C 1
ATOM 726 O O . PHE A 1 92 ? 9.281 16.226 0.015 1.00 97.19 92 PHE A O 1
ATOM 733 N N . PHE A 1 93 ? 7.602 16.778 1.396 1.00 96.88 93 PHE A N 1
ATOM 734 C CA . PHE A 1 93 ? 6.534 16.525 0.426 1.00 96.88 93 PHE A CA 1
ATOM 735 C C . PHE A 1 93 ? 6.689 17.379 -0.840 1.00 96.88 93 PHE A C 1
ATOM 737 O O . PHE A 1 93 ? 6.582 16.878 -1.955 1.00 96.88 93 PHE A O 1
ATOM 744 N N . SER A 1 94 ? 7.001 18.672 -0.704 1.00 98.12 94 SER A N 1
ATOM 745 C CA . SER A 1 94 ? 7.248 19.509 -1.886 1.00 98.12 94 SER A CA 1
ATOM 746 C C . SER A 1 94 ? 8.442 19.022 -2.717 1.00 98.12 94 SER A C 1
ATOM 748 O O . SER A 1 94 ? 8.411 19.106 -3.946 1.00 98.12 94 SER A O 1
ATOM 750 N N . ALA A 1 95 ? 9.470 18.465 -2.069 1.00 98.06 95 ALA A N 1
ATOM 751 C CA . ALA A 1 95 ? 10.631 17.923 -2.758 1.00 98.06 95 ALA A CA 1
ATOM 752 C C . ALA A 1 95 ? 10.267 16.683 -3.586 1.00 98.06 95 ALA A C 1
ATOM 754 O O . ALA A 1 95 ? 10.678 16.619 -4.742 1.00 98.06 95 ALA A O 1
ATOM 755 N N . THR A 1 96 ? 9.460 15.752 -3.056 1.00 97.62 96 THR A N 1
ATOM 756 C CA . THR A 1 96 ? 9.036 14.549 -3.802 1.00 97.62 96 THR A CA 1
ATOM 757 C C . THR A 1 96 ? 8.205 14.900 -5.036 1.00 97.62 96 THR A C 1
ATOM 759 O O . THR A 1 96 ? 8.388 14.300 -6.093 1.00 97.62 96 THR A O 1
ATOM 762 N N . VAL A 1 97 ? 7.362 15.938 -4.948 1.00 97.75 97 VAL A N 1
ATOM 763 C CA . VAL A 1 97 ? 6.590 16.451 -6.093 1.00 97.75 97 VAL A CA 1
ATOM 764 C C . VAL A 1 97 ? 7.508 16.977 -7.199 1.00 97.75 97 VAL A C 1
ATOM 766 O O . VAL A 1 97 ? 7.295 16.670 -8.370 1.00 97.75 97 VAL A O 1
ATOM 769 N N . VAL A 1 98 ? 8.534 17.760 -6.850 1.00 98.00 98 VAL A N 1
ATOM 770 C CA . VAL A 1 98 ? 9.474 18.330 -7.833 1.00 98.00 98 VAL A CA 1
ATOM 771 C C . VAL A 1 98 ? 10.372 17.253 -8.446 1.00 98.00 98 VAL A C 1
ATOM 773 O O . VAL A 1 98 ? 10.696 17.335 -9.630 1.00 98.00 98 VAL A O 1
ATOM 776 N N . THR A 1 99 ? 10.781 16.246 -7.670 1.00 97.69 99 THR A N 1
ATOM 777 C CA . THR A 1 99 ? 11.685 15.181 -8.135 1.00 97.69 99 THR A CA 1
ATOM 778 C C . THR A 1 99 ? 10.976 14.005 -8.800 1.00 97.69 99 THR A C 1
ATOM 780 O O . THR A 1 99 ? 11.657 13.168 -9.391 1.00 97.69 99 THR A O 1
ATOM 783 N N . THR A 1 100 ? 9.641 13.946 -8.763 1.00 96.88 100 THR A N 1
ATOM 784 C CA . THR A 1 100 ? 8.817 12.877 -9.362 1.00 96.88 100 THR A CA 1
ATOM 785 C C . THR A 1 100 ? 9.104 11.474 -8.808 1.00 96.88 100 THR A C 1
ATOM 787 O O . THR A 1 100 ? 9.028 10.489 -9.541 1.00 96.88 100 THR A O 1
ATOM 790 N N . ILE A 1 101 ? 9.460 11.399 -7.520 1.00 94.81 101 ILE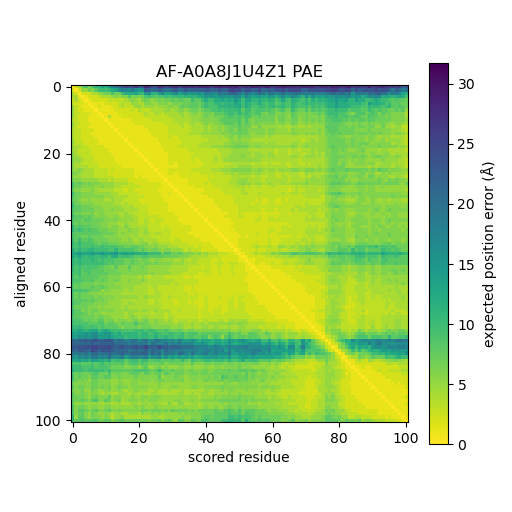 A N 1
ATOM 791 C CA . ILE A 1 101 ? 9.550 10.141 -6.754 1.00 94.81 101 ILE A CA 1
ATOM 792 C C . ILE A 1 101 ? 8.138 9.683 -6.398 1.00 94.81 101 ILE A C 1
ATOM 794 O O . ILE A 1 101 ? 7.827 8.504 -6.671 1.00 94.81 101 ILE A O 1
#

Mean predicted aligned error: 5.76 Å

Foldseek 3Di:
DVVVVVVVVVVVVVVVVVVVVVVCCVVCVVVVVVVVVVVVVVLVVVCVVCVVADPVNVVVVVVVCVVCVVVVHHPPDPDDDDDCPDPVNVVVVVVCVVVVD

InterPro domains:
  IPR003280 Two pore domain potassium channel [PTHR11003] (13-101)

pLDDT: mean 92.91, std 8.4, range [60.06, 98.62]

Organism: Owenia fusiformis (NCBI:txid6347)

Nearest PDB structures (foldseek):
  4xdl-assembly2_C  TM=9.770E-01  e=3.050E-05  Homo sapiens
  4xdl-assembly1_B  TM=9.786E-01  e=4.036E-05  Homo sapiens

Solvent-accessible surface area (backbone atoms only — not comparable to full-atom values): 5955 Å² total; per-residue (Å²): 118,65,71,62,53,51,51,50,51,52,52,51,52,51,52,51,50,52,52,50,50,53,52,48,45,71,65,45,50,60,58,52,51,50,54,53,49,51,53,52,50,55,53,51,52,49,48,67,76,37,74,90,55,51,72,67,58,53,51,52,50,53,53,52,49,50,56,36,42,79,71,74,41,73,86,88,56,99,60,89,71,79,67,83,72,37,77,69,48,44,53,51,52,54,48,41,66,75,70,70,112